Protein AF-A0A838PUE5-F1 (afdb_monomer)

Radius of gyration: 17.71 Å; Cα contacts (8 Å, |Δi|>4): 147; chains: 1; bounding box: 45×39×61 Å

Mean predicted aligned error: 6.42 Å

Structure (mmCIF, N/CA/C/O backbone):
data_AF-A0A838PUE5-F1
#
_entry.id   AF-A0A838PUE5-F1
#
loop_
_atom_site.group_PDB
_atom_site.id
_atom_site.type_symbol
_atom_site.label_atom_id
_atom_site.label_alt_id
_atom_site.label_comp_id
_atom_site.label_asym_id
_atom_site.label_entity_id
_atom_site.label_seq_id
_atom_site.pdbx_PDB_ins_code
_atom_site.Cartn_x
_atom_site.Cartn_y
_atom_site.Cartn_z
_atom_site.occupancy
_atom_site.B_iso_or_equiv
_atom_site.auth_seq_id
_atom_site.auth_comp_id
_atom_site.auth_asym_id
_atom_site.auth_atom_id
_atom_site.pdbx_PDB_model_num
ATOM 1 N N . MET A 1 1 ? 12.319 -9.542 24.773 1.00 42.78 1 MET A N 1
ATOM 2 C CA . MET A 1 1 ? 11.498 -10.377 23.872 1.00 42.78 1 MET A CA 1
ATOM 3 C C . MET A 1 1 ? 12.360 -10.738 22.676 1.00 42.78 1 MET A C 1
ATOM 5 O O . MET A 1 1 ? 13.048 -9.837 22.209 1.00 42.78 1 MET A O 1
ATOM 9 N N . PRO A 1 2 ? 12.430 -12.001 22.227 1.00 43.44 2 PRO A N 1
ATOM 10 C CA . PRO A 1 2 ? 13.134 -12.300 20.985 1.00 43.44 2 PRO A CA 1
ATOM 11 C C . PRO A 1 2 ? 12.436 -11.525 19.862 1.00 43.44 2 PRO A C 1
ATOM 13 O O . PRO A 1 2 ? 11.215 -11.621 19.740 1.00 43.44 2 PRO A O 1
ATOM 16 N N . SER A 1 3 ? 13.178 -10.720 19.094 1.00 53.38 3 SER A N 1
ATOM 17 C CA . SER A 1 3 ? 12.646 -10.125 17.864 1.00 53.38 3 SER A CA 1
ATOM 18 C C . SER A 1 3 ? 12.149 -11.269 16.996 1.00 53.38 3 SER A C 1
ATOM 20 O O . SER A 1 3 ? 12.949 -12.069 16.511 1.00 53.38 3 SER A O 1
ATOM 22 N N . ALA A 1 4 ? 10.832 -11.390 16.854 1.00 62.69 4 ALA A N 1
ATOM 23 C CA . ALA A 1 4 ? 10.243 -12.330 15.923 1.00 62.69 4 ALA A CA 1
ATOM 24 C C . ALA A 1 4 ? 10.650 -11.877 14.518 1.00 62.69 4 ALA A C 1
ATOM 26 O O . ALA A 1 4 ? 10.102 -10.924 13.970 1.00 62.69 4 ALA A O 1
ATOM 27 N N . SER A 1 5 ? 11.675 -12.523 13.973 1.00 73.94 5 SER A N 1
ATOM 28 C CA . SER A 1 5 ? 12.092 -12.331 12.593 1.00 73.94 5 SER A CA 1
ATOM 29 C C . SER A 1 5 ? 10.954 -12.787 11.673 1.00 73.94 5 SER A C 1
ATOM 31 O O . SER A 1 5 ? 10.447 -13.913 11.768 1.00 73.94 5 SER A O 1
ATOM 33 N N . LEU A 1 6 ? 10.517 -11.893 10.786 1.00 84.75 6 LEU A N 1
ATOM 34 C CA . LEU A 1 6 ? 9.543 -12.203 9.748 1.00 84.75 6 LEU A CA 1
ATOM 35 C C . LEU A 1 6 ? 10.275 -12.857 8.573 1.00 84.75 6 LEU A C 1
ATOM 37 O O . LEU A 1 6 ? 10.563 -12.196 7.577 1.00 84.75 6 LEU A O 1
ATOM 41 N N . ARG A 1 7 ? 10.540 -14.166 8.679 1.00 89.88 7 ARG A N 1
ATOM 42 C CA . ARG A 1 7 ? 11.250 -14.961 7.652 1.00 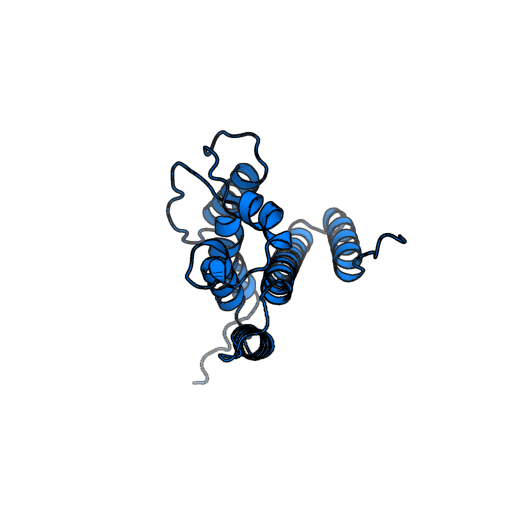89.88 7 ARG A CA 1
ATOM 43 C C . ARG A 1 7 ? 10.847 -14.646 6.196 1.00 89.88 7 ARG A C 1
ATOM 45 O O . ARG A 1 7 ? 11.746 -14.464 5.384 1.00 89.88 7 ARG A O 1
ATOM 52 N N . PRO A 1 8 ? 9.552 -14.484 5.838 1.00 90.19 8 PRO A N 1
ATOM 53 C CA . PRO A 1 8 ? 9.180 -14.135 4.464 1.00 90.19 8 PRO A CA 1
ATOM 54 C C . PRO A 1 8 ? 9.765 -12.808 3.955 1.00 90.19 8 PRO A C 1
ATOM 56 O O . PRO A 1 8 ? 10.062 -12.691 2.767 1.00 90.19 8 PRO A O 1
ATOM 59 N N . LEU A 1 9 ? 9.932 -11.805 4.827 1.00 90.19 9 LEU A N 1
ATOM 60 C CA . LEU A 1 9 ? 10.567 -10.535 4.462 1.00 90.19 9 LEU A CA 1
ATOM 61 C C . LEU A 1 9 ? 12.066 -10.719 4.227 1.00 90.19 9 LEU A C 1
ATOM 63 O O . LEU A 1 9 ? 12.581 -10.227 3.228 1.00 90.19 9 LEU A O 1
ATOM 67 N N . GLU A 1 10 ? 12.746 -11.458 5.100 1.00 91.75 10 GLU A N 1
ATOM 68 C CA . GLU A 1 10 ? 14.183 -11.736 4.974 1.00 91.75 10 GLU A CA 1
ATOM 69 C C . GLU A 1 10 ? 14.498 -12.545 3.713 1.00 91.75 10 GLU A C 1
ATOM 71 O O . GLU A 1 10 ? 15.454 -12.253 2.995 1.00 91.75 10 GLU A O 1
ATOM 76 N N . ASP A 1 11 ? 13.674 -13.546 3.407 1.00 92.25 11 ASP A N 1
ATOM 77 C CA . ASP A 1 11 ? 13.809 -14.360 2.201 1.00 92.25 11 ASP A CA 1
ATOM 78 C C . ASP A 1 11 ? 13.660 -13.506 0.939 1.00 92.25 11 ASP A C 1
ATOM 80 O O . ASP A 1 11 ? 14.446 -13.636 -0.002 1.00 92.25 11 ASP A O 1
ATOM 84 N N . MET A 1 12 ? 12.684 -12.593 0.924 1.00 93.00 12 MET A N 1
ATOM 85 C CA . MET A 1 12 ? 12.498 -11.679 -0.200 1.00 93.00 12 MET A CA 1
ATOM 86 C C . MET A 1 12 ? 13.612 -10.639 -0.314 1.00 93.00 12 MET A C 1
ATOM 88 O O . MET A 1 12 ? 14.018 -10.324 -1.430 1.00 93.00 12 MET A O 1
ATOM 92 N N . GLN A 1 13 ? 14.135 -10.131 0.802 1.00 92.81 13 GLN A N 1
ATOM 93 C CA . GLN A 1 13 ? 15.287 -9.228 0.788 1.00 92.81 13 GLN A CA 1
ATOM 94 C C . GLN A 1 13 ? 16.521 -9.917 0.201 1.00 92.81 13 GLN A C 1
ATOM 96 O O . GLN A 1 13 ? 17.134 -9.385 -0.720 1.00 92.81 13 GLN A O 1
ATOM 101 N N . ARG A 1 14 ? 16.812 -11.153 0.626 1.00 93.00 14 ARG A N 1
ATOM 102 C CA . ARG A 1 14 ? 17.910 -11.946 0.051 1.00 93.00 14 ARG A CA 1
ATOM 103 C C . ARG A 1 14 ? 17.732 -12.204 -1.444 1.00 93.00 14 ARG A C 1
ATOM 105 O O . ARG A 1 14 ? 18.710 -12.156 -2.186 1.00 93.00 14 ARG A O 1
ATOM 112 N N . ARG A 1 15 ? 16.499 -12.458 -1.903 1.00 92.94 15 ARG A N 1
ATOM 113 C CA . ARG A 1 15 ? 16.206 -12.585 -3.341 1.00 92.94 15 ARG A CA 1
ATOM 114 C C . ARG A 1 15 ? 16.502 -11.297 -4.102 1.00 92.94 15 ARG A C 1
ATOM 116 O O . ARG A 1 15 ? 17.180 -11.359 -5.120 1.00 92.94 15 ARG A O 1
ATOM 123 N N . LEU A 1 16 ? 16.071 -10.147 -3.581 1.00 93.75 16 LEU A N 1
ATOM 124 C CA . LEU A 1 16 ? 16.368 -8.847 -4.185 1.00 93.75 16 LEU A CA 1
ATOM 125 C C . LEU A 1 16 ? 17.874 -8.593 -4.287 1.00 93.75 16 LEU A C 1
ATOM 127 O O . LEU A 1 16 ? 18.343 -8.154 -5.334 1.00 93.75 16 LEU A O 1
ATOM 131 N N . ASP A 1 17 ? 18.631 -8.894 -3.233 1.00 93.00 17 ASP A N 1
ATOM 132 C CA . ASP A 1 17 ? 20.085 -8.718 -3.232 1.00 93.00 17 ASP A CA 1
ATOM 133 C C . ASP A 1 17 ? 20.773 -9.618 -4.266 1.00 93.00 17 ASP A C 1
ATOM 135 O O . ASP A 1 17 ? 21.696 -9.177 -4.952 1.00 93.00 17 ASP A O 1
ATOM 139 N N . GLY A 1 18 ? 20.288 -10.850 -4.443 1.00 91.44 18 GLY A N 1
ATOM 140 C CA . GLY A 1 18 ? 20.727 -11.728 -5.528 1.00 91.44 18 GLY A CA 1
ATOM 141 C C . GLY A 1 18 ? 20.396 -11.156 -6.910 1.00 91.44 18 GLY A C 1
ATOM 142 O O . GLY A 1 18 ? 21.277 -11.047 -7.760 1.00 91.44 18 GLY A O 1
ATOM 143 N N . ALA A 1 19 ? 19.152 -10.718 -7.116 1.00 92.50 19 ALA A N 1
ATOM 144 C CA . ALA A 1 19 ? 18.666 -10.218 -8.401 1.00 92.50 19 ALA A CA 1
ATOM 145 C C . ALA A 1 19 ? 19.393 -8.949 -8.879 1.00 92.50 19 ALA A C 1
ATOM 147 O O . ALA A 1 19 ? 19.578 -8.771 -10.082 1.00 92.50 19 ALA A O 1
ATOM 148 N N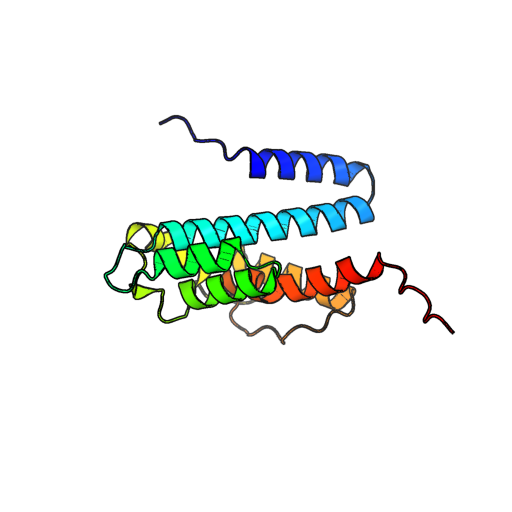 . ARG A 1 20 ? 19.874 -8.100 -7.954 1.00 91.69 20 ARG A N 1
ATOM 149 C CA . ARG A 1 20 ? 20.713 -6.924 -8.272 1.00 91.69 20 ARG A CA 1
ATOM 150 C C . ARG A 1 20 ? 21.984 -7.270 -9.046 1.00 91.69 20 ARG A C 1
ATOM 152 O O . ARG A 1 20 ? 22.489 -6.415 -9.765 1.00 91.69 20 ARG A O 1
ATOM 159 N N . HIS A 1 21 ? 22.508 -8.479 -8.865 1.00 91.50 21 HIS A N 1
ATOM 160 C CA . HIS A 1 21 ? 23.735 -8.936 -9.514 1.00 91.50 21 HIS A CA 1
ATOM 161 C C . HIS A 1 21 ? 23.470 -9.741 -10.795 1.00 91.50 21 HIS A C 1
ATOM 163 O O . HIS A 1 21 ? 24.411 -10.000 -11.538 1.00 91.50 21 HIS A O 1
ATOM 169 N N . ASP A 1 22 ? 22.220 -10.140 -11.044 1.00 91.38 22 ASP A N 1
ATOM 170 C CA . ASP A 1 22 ? 21.838 -10.988 -12.176 1.00 91.38 22 ASP A CA 1
ATOM 171 C C . ASP A 1 22 ? 21.425 -10.149 -13.396 1.00 91.38 22 ASP A C 1
ATOM 173 O O . ASP A 1 22 ? 22.093 -10.157 -14.428 1.00 91.38 22 ASP A O 1
ATOM 177 N N . SER A 1 23 ? 20.343 -9.370 -13.281 1.00 92.25 23 SER A N 1
ATOM 178 C CA . SER A 1 23 ? 19.907 -8.442 -14.331 1.00 92.25 23 SER A CA 1
ATOM 179 C C . SER A 1 23 ? 18.858 -7.448 -13.829 1.00 92.25 23 SER A C 1
ATOM 181 O O . SER A 1 23 ? 18.098 -7.738 -12.903 1.00 92.25 23 SER A O 1
ATOM 183 N N . ASP A 1 24 ? 18.729 -6.307 -14.513 1.00 90.75 24 ASP A N 1
ATOM 184 C CA . ASP A 1 24 ? 17.677 -5.317 -14.229 1.00 90.75 24 ASP A CA 1
ATOM 185 C C . ASP A 1 24 ? 16.265 -5.905 -14.375 1.00 90.75 24 ASP A C 1
ATOM 187 O O . ASP A 1 24 ? 15.353 -5.554 -13.626 1.00 90.75 24 ASP A O 1
ATOM 191 N N . VAL A 1 25 ? 16.081 -6.840 -15.314 1.00 90.56 25 VAL A N 1
ATOM 192 C CA . VAL A 1 25 ? 14.800 -7.525 -15.536 1.00 90.56 25 VAL A CA 1
ATOM 193 C C . VAL A 1 25 ? 14.464 -8.441 -14.359 1.00 90.56 25 VAL A C 1
ATOM 195 O O . VAL A 1 25 ? 13.336 -8.404 -13.863 1.00 90.56 25 VAL A O 1
ATOM 198 N N . ALA A 1 26 ? 15.427 -9.238 -13.884 1.00 90.94 26 ALA A N 1
ATOM 199 C CA . ALA A 1 26 ? 15.242 -10.083 -12.705 1.00 90.94 26 ALA A CA 1
ATOM 200 C C . ALA A 1 26 ? 14.930 -9.231 -11.467 1.00 90.94 26 ALA A C 1
ATOM 202 O O . ALA A 1 26 ? 13.944 -9.485 -10.768 1.00 90.94 26 ALA A O 1
ATOM 203 N N . LEU A 1 27 ? 15.707 -8.162 -11.254 1.00 93.81 27 LEU A N 1
ATOM 204 C CA . LEU A 1 27 ? 15.497 -7.220 -10.159 1.00 93.81 27 LEU A CA 1
ATOM 205 C C . LEU A 1 27 ? 14.102 -6.593 -10.211 1.00 93.81 27 LEU A C 1
ATOM 207 O O . LEU A 1 27 ? 13.422 -6.513 -9.189 1.00 93.81 27 LEU A O 1
ATOM 211 N N . PHE A 1 28 ? 13.646 -6.181 -11.392 1.00 92.44 28 PHE A N 1
ATOM 212 C CA . PHE A 1 28 ? 12.321 -5.603 -11.574 1.00 92.44 28 PHE A CA 1
ATOM 213 C C . PHE A 1 28 ? 11.201 -6.570 -11.157 1.00 92.44 28 PHE A C 1
ATOM 215 O O . PHE A 1 28 ? 10.317 -6.199 -10.380 1.00 92.44 28 PHE A O 1
ATOM 222 N N . TYR A 1 29 ? 11.233 -7.824 -11.617 1.00 92.19 29 TYR A N 1
ATOM 223 C CA . TYR A 1 29 ? 10.197 -8.798 -11.262 1.00 92.19 29 TYR A CA 1
ATOM 224 C C . TYR A 1 29 ? 10.222 -9.188 -9.782 1.00 92.19 29 TYR A C 1
ATOM 226 O O . TYR A 1 29 ? 9.151 -9.363 -9.184 1.00 92.19 29 TYR A O 1
ATOM 234 N N . ASP A 1 30 ? 11.405 -9.272 -9.174 1.00 94.81 30 ASP A N 1
ATOM 235 C CA . ASP A 1 30 ? 11.527 -9.523 -7.740 1.00 94.81 30 ASP A CA 1
ATOM 236 C C . ASP A 1 30 ? 11.057 -8.313 -6.911 1.00 94.81 30 ASP A C 1
ATOM 238 O O . ASP A 1 30 ? 10.385 -8.508 -5.895 1.00 94.81 30 ASP A O 1
ATOM 242 N N . LEU A 1 31 ? 11.267 -7.070 -7.372 1.00 94.88 31 LEU A N 1
ATOM 243 C CA . LEU A 1 31 ? 10.688 -5.863 -6.758 1.00 94.88 31 LEU A CA 1
ATOM 244 C C . LEU A 1 31 ? 9.156 -5.878 -6.801 1.00 94.88 31 LEU A C 1
ATOM 246 O O . LEU A 1 31 ? 8.511 -5.547 -5.804 1.00 94.88 31 LEU A O 1
ATOM 250 N N . LEU A 1 32 ? 8.551 -6.317 -7.910 1.00 94.62 32 LEU A N 1
ATOM 251 C CA . LEU A 1 32 ? 7.098 -6.516 -7.976 1.00 94.62 32 LEU A CA 1
ATOM 252 C C . LEU A 1 32 ? 6.629 -7.608 -7.003 1.00 94.62 32 LEU A C 1
ATOM 254 O O . LEU A 1 32 ? 5.584 -7.469 -6.369 1.00 94.62 32 LEU A O 1
ATOM 258 N N . GLY A 1 33 ? 7.383 -8.701 -6.871 1.00 94.38 33 GLY A N 1
ATOM 259 C CA . GLY A 1 33 ? 7.106 -9.737 -5.873 1.00 94.38 33 GLY A CA 1
ATOM 260 C C . GLY A 1 33 ? 7.156 -9.190 -4.447 1.00 94.38 33 GLY A C 1
ATOM 261 O O . GLY A 1 33 ? 6.266 -9.465 -3.641 1.00 94.38 33 GLY A O 1
ATOM 262 N N . TYR A 1 34 ? 8.154 -8.359 -4.156 1.00 95.38 34 TYR A N 1
ATOM 263 C CA . TYR A 1 34 ? 8.330 -7.753 -2.843 1.00 95.38 34 TYR A CA 1
ATOM 264 C C . TYR A 1 34 ? 7.232 -6.743 -2.520 1.00 95.38 34 TYR A C 1
ATOM 266 O O . TYR A 1 34 ? 6.688 -6.762 -1.418 1.00 95.38 34 TYR A O 1
ATOM 274 N N . GLY A 1 35 ? 6.826 -5.929 -3.496 1.00 95.81 35 GLY A N 1
ATOM 275 C CA . GLY A 1 35 ? 5.688 -5.028 -3.345 1.00 95.81 35 GLY A CA 1
ATOM 276 C C . GLY A 1 35 ? 4.369 -5.761 -3.080 1.00 95.81 35 GLY A C 1
ATOM 277 O O . GLY A 1 35 ? 3.562 -5.322 -2.257 1.00 95.81 35 GLY A O 1
ATOM 278 N N . GLU A 1 36 ? 4.163 -6.921 -3.713 1.00 95.75 36 GLU A N 1
ATOM 279 C CA . GLU A 1 36 ? 3.006 -7.781 -3.450 1.00 95.75 36 GLU A CA 1
ATOM 280 C C . GLU A 1 36 ? 3.034 -8.354 -2.023 1.00 95.75 36 GLU A C 1
ATOM 282 O O . GLU A 1 36 ? 2.009 -8.319 -1.338 1.00 95.75 36 GLU A O 1
ATOM 287 N N . LEU A 1 37 ? 4.193 -8.832 -1.552 1.00 95.69 37 LEU A N 1
ATOM 288 C CA . LEU A 1 37 ? 4.364 -9.290 -0.170 1.00 95.69 37 LEU A CA 1
ATOM 289 C C . LEU A 1 37 ? 4.084 -8.158 0.826 1.00 95.69 37 LEU A C 1
ATOM 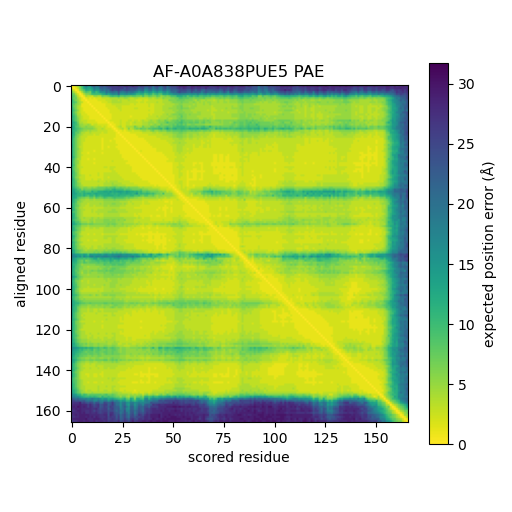291 O O . LEU A 1 37 ? 3.300 -8.349 1.753 1.00 95.69 37 LEU A O 1
ATOM 295 N N . LEU A 1 38 ? 4.683 -6.983 0.613 1.00 95.38 38 LEU A N 1
ATOM 296 C CA . LEU A 1 38 ? 4.517 -5.820 1.482 1.00 95.38 38 LEU A CA 1
ATOM 297 C C . LEU A 1 38 ? 3.044 -5.413 1.586 1.00 95.38 38 LEU A C 1
ATOM 299 O O . LEU A 1 38 ? 2.534 -5.225 2.686 1.00 95.38 38 LEU A O 1
ATOM 303 N N . THR A 1 39 ? 2.340 -5.357 0.452 1.00 96.50 39 THR A N 1
ATOM 304 C CA . THR A 1 39 ? 0.901 -5.054 0.417 1.00 96.50 39 THR A CA 1
ATOM 305 C C . THR A 1 39 ? 0.104 -6.037 1.270 1.00 96.50 39 THR A C 1
ATOM 307 O O . THR A 1 39 ? -0.705 -5.623 2.098 1.00 96.50 39 THR A O 1
ATOM 310 N N . LYS A 1 40 ? 0.349 -7.343 1.106 1.00 96.19 40 LYS A N 1
ATOM 311 C CA . LYS A 1 40 ? -0.365 -8.376 1.867 1.00 96.19 40 LYS A CA 1
ATOM 312 C C . LYS A 1 40 ? -0.058 -8.299 3.358 1.00 96.19 40 LYS A C 1
ATOM 314 O O . LYS A 1 40 ? -0.980 -8.393 4.156 1.00 96.19 40 LYS A O 1
ATOM 319 N N . LEU A 1 41 ? 1.203 -8.095 3.738 1.00 95.62 41 LEU A N 1
ATOM 320 C CA . LEU A 1 41 ? 1.597 -8.002 5.144 1.00 95.62 41 LEU A CA 1
ATOM 321 C C . LEU A 1 41 ? 0.963 -6.800 5.842 1.00 95.62 41 LEU A C 1
ATOM 323 O O . LEU A 1 41 ? 0.420 -6.965 6.928 1.00 95.62 41 LEU A O 1
ATOM 327 N N . VAL A 1 42 ? 0.974 -5.621 5.213 1.00 95.56 42 VAL A N 1
ATOM 328 C CA . VAL A 1 42 ? 0.360 -4.419 5.798 1.00 95.56 42 VAL A CA 1
ATOM 329 C C . VAL A 1 42 ? -1.152 -4.599 5.940 1.00 95.56 42 VAL A C 1
ATOM 331 O O . VAL A 1 42 ? -1.705 -4.308 6.998 1.00 95.56 42 VAL A O 1
ATOM 334 N N . VAL A 1 43 ? -1.827 -5.144 4.922 1.00 96.31 43 VAL A N 1
ATOM 335 C CA . VAL A 1 43 ? -3.267 -5.436 5.010 1.00 96.31 43 VAL A CA 1
ATOM 336 C C . VAL A 1 43 ? -3.561 -6.443 6.119 1.00 96.31 43 VAL A C 1
ATOM 338 O O . VAL A 1 43 ? -4.463 -6.208 6.915 1.00 96.31 43 VAL A 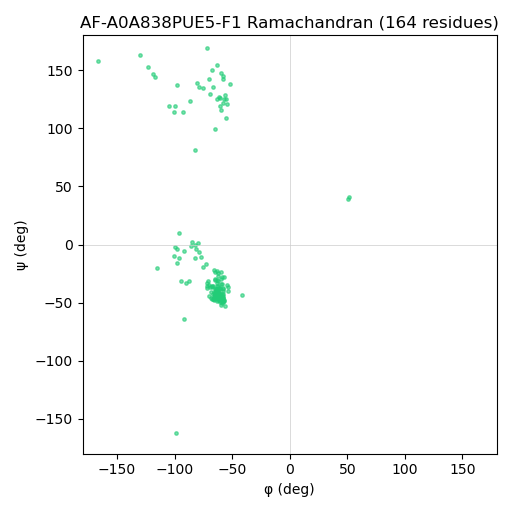O 1
ATOM 341 N N . LEU A 1 44 ? -2.808 -7.544 6.207 1.00 95.62 44 LEU A N 1
ATOM 342 C CA . LEU A 1 44 ? -3.007 -8.552 7.252 1.00 95.62 44 LEU A CA 1
ATOM 343 C C . LEU A 1 44 ? -2.743 -7.992 8.651 1.00 95.62 44 LEU A C 1
ATOM 345 O O . LEU A 1 44 ? -3.483 -8.329 9.568 1.00 95.62 44 LEU A O 1
ATOM 349 N N . ALA A 1 45 ? -1.738 -7.129 8.814 1.00 94.38 45 ALA A N 1
ATOM 350 C CA . ALA A 1 45 ? -1.459 -6.471 10.086 1.00 94.38 45 ALA A CA 1
ATOM 3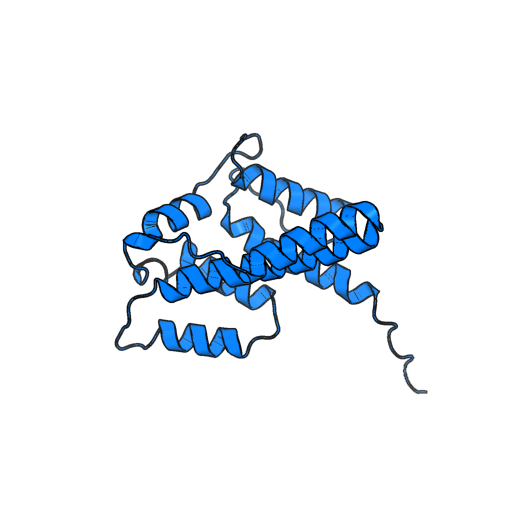51 C C . ALA A 1 45 ? -2.639 -5.593 10.530 1.00 94.38 45 ALA A C 1
ATOM 353 O O . ALA A 1 45 ? -3.089 -5.705 11.668 1.00 94.38 45 ALA A O 1
ATOM 354 N N . LEU A 1 46 ? -3.198 -4.790 9.617 1.00 95.12 46 LEU A N 1
ATOM 355 C CA . LEU A 1 46 ? -4.376 -3.971 9.911 1.00 95.12 46 LEU A CA 1
ATOM 356 C C . LEU A 1 46 ? -5.624 -4.828 10.169 1.00 95.12 46 LEU A C 1
ATOM 358 O O . LEU A 1 46 ? -6.346 -4.568 11.120 1.00 95.12 46 LEU A O 1
ATOM 362 N N . VAL A 1 47 ? -5.867 -5.883 9.384 1.00 95.31 47 VAL A N 1
ATOM 363 C CA . VAL A 1 47 ? -7.004 -6.797 9.615 1.00 95.31 47 VAL A CA 1
ATOM 364 C C . VAL A 1 47 ? -6.884 -7.518 10.959 1.00 95.31 47 VAL A C 1
ATOM 366 O O . VAL A 1 47 ? -7.879 -7.664 11.664 1.00 95.31 47 VAL A O 1
ATOM 369 N N . ALA A 1 48 ? -5.676 -7.929 11.351 1.00 94.06 48 ALA A N 1
ATOM 370 C CA . ALA A 1 48 ? -5.427 -8.550 12.650 1.00 94.06 48 ALA A CA 1
ATOM 371 C C . ALA A 1 48 ? -5.669 -7.591 13.828 1.00 94.06 48 ALA A C 1
ATOM 373 O O . ALA A 1 48 ? -5.953 -8.051 14.935 1.00 94.06 48 ALA A O 1
ATOM 374 N N . ALA A 1 49 ? -5.577 -6.281 13.584 1.00 94.88 49 ALA A N 1
ATOM 375 C CA . ALA A 1 49 ? -5.878 -5.238 14.552 1.00 94.88 49 ALA A CA 1
ATOM 376 C C . ALA A 1 49 ? -7.369 -4.866 14.614 1.00 94.88 49 ALA A C 1
ATOM 378 O O . ALA A 1 49 ? -7.723 -3.979 15.381 1.00 94.88 49 ALA A O 1
ATOM 379 N N . ILE A 1 50 ? -8.251 -5.515 13.848 1.00 93.75 50 ILE A N 1
ATOM 380 C CA . ILE A 1 50 ? -9.701 -5.316 13.968 1.00 93.75 50 ILE A CA 1
ATOM 381 C C . ILE A 1 50 ? -10.212 -6.040 15.221 1.00 93.75 50 ILE A C 1
ATOM 383 O O . ILE A 1 50 ? -9.839 -7.188 15.490 1.00 93.75 50 ILE A O 1
ATOM 387 N N . GLU A 1 51 ? -11.060 -5.370 15.997 1.00 90.31 51 GLU A N 1
ATOM 388 C CA . GLU A 1 51 ? -11.773 -5.981 17.120 1.00 90.31 51 GLU A CA 1
ATOM 389 C C . GLU A 1 51 ? -12.837 -6.969 16.634 1.00 90.31 51 GLU A C 1
ATOM 391 O O . GLU A 1 51 ? -13.502 -6.753 15.620 1.00 90.31 51 GLU A O 1
ATOM 396 N N . ASP A 1 52 ? -13.001 -8.073 17.361 1.00 88.19 52 ASP A N 1
ATOM 397 C CA . ASP A 1 52 ? -14.078 -9.006 17.057 1.00 88.19 52 ASP A CA 1
ATOM 398 C C . ASP A 1 52 ? -15.418 -8.352 17.409 1.00 88.19 52 ASP A C 1
ATOM 400 O O . ASP A 1 52 ? -15.602 -7.835 18.510 1.00 88.19 52 ASP A O 1
ATOM 404 N N . ASP A 1 53 ? -16.355 -8.376 16.463 1.00 86.88 53 ASP A N 1
ATOM 405 C CA . ASP A 1 53 ? -17.668 -7.758 16.602 1.00 86.88 53 ASP A CA 1
ATOM 406 C C . ASP A 1 53 ? -18.798 -8.730 16.232 1.00 86.88 53 ASP A C 1
ATOM 408 O O . ASP A 1 53 ? -18.601 -9.733 15.539 1.00 86.88 53 ASP A O 1
ATOM 412 N N . ASP A 1 54 ? -20.026 -8.403 16.642 1.00 85.50 54 ASP A N 1
ATOM 413 C CA . ASP A 1 54 ? -21.217 -9.207 16.326 1.00 85.50 54 ASP A CA 1
ATOM 414 C C . ASP A 1 54 ? -21.460 -9.333 14.813 1.00 85.50 54 ASP A C 1
ATOM 416 O O . ASP A 1 54 ? -22.117 -10.263 14.338 1.00 85.50 54 ASP A O 1
ATOM 420 N N . ARG A 1 55 ? -20.938 -8.387 14.022 1.00 85.19 55 ARG A N 1
ATOM 421 C CA . ARG A 1 55 ? -21.067 -8.390 12.560 1.00 85.19 55 ARG A CA 1
ATOM 422 C C . ARG A 1 55 ? -19.986 -9.225 11.875 1.00 85.19 55 ARG A C 1
ATOM 424 O O . ARG A 1 55 ? -20.044 -9.355 10.647 1.00 85.19 55 ARG A O 1
ATOM 431 N N . GLN A 1 56 ? -19.061 -9.813 12.635 1.00 90.12 56 GLN A N 1
ATOM 432 C CA . GLN A 1 56 ? -17.962 -10.649 12.163 1.00 90.12 56 GLN A CA 1
ATOM 433 C C . GLN A 1 56 ? -17.148 -9.963 11.053 1.00 90.12 56 GLN A C 1
ATOM 435 O O . GLN A 1 56 ? -16.797 -10.581 10.044 1.00 90.12 56 GLN A O 1
ATOM 440 N N . GLN A 1 57 ? -16.892 -8.660 11.196 1.00 89.81 57 GLN A N 1
ATOM 441 C CA . GLN A 1 57 ? -16.227 -7.839 10.181 1.00 89.81 57 GLN A CA 1
ATOM 442 C C . GLN A 1 57 ? -14.846 -8.383 9.832 1.00 89.81 57 GLN A C 1
ATOM 444 O O . GLN A 1 57 ? -14.550 -8.591 8.652 1.00 89.81 57 GLN A O 1
ATOM 449 N N . ARG A 1 58 ? -14.039 -8.683 10.855 1.00 93.12 58 ARG A N 1
ATOM 450 C CA . ARG A 1 58 ? -12.719 -9.291 10.693 1.00 93.12 58 ARG A CA 1
ATOM 451 C C . ARG A 1 58 ? -12.793 -10.600 9.908 1.00 93.12 58 ARG A C 1
ATOM 453 O O . ARG A 1 58 ? -12.141 -10.729 8.877 1.00 93.12 58 ARG A O 1
ATOM 460 N N . TYR A 1 59 ? -13.655 -11.526 10.330 1.00 94.00 59 TYR A N 1
ATOM 461 C CA . TYR A 1 59 ? -13.836 -12.817 9.659 1.00 94.00 59 TYR A CA 1
ATOM 462 C C . TYR A 1 59 ? -14.236 -12.662 8.185 1.00 94.00 59 TYR A C 1
ATOM 464 O O . TYR A 1 59 ? -13.705 -13.353 7.318 1.00 94.00 59 TYR A O 1
ATOM 472 N N . ARG A 1 60 ? -15.148 -11.735 7.865 1.00 93.50 60 ARG A N 1
ATOM 473 C CA . ARG A 1 60 ? -15.562 -11.481 6.474 1.00 93.50 60 ARG A CA 1
ATOM 474 C C . ARG A 1 60 ? -14.404 -10.986 5.614 1.00 93.50 60 ARG A C 1
ATOM 476 O O . ARG A 1 60 ? -14.283 -11.419 4.468 1.00 93.50 60 ARG A O 1
ATOM 483 N N . LEU A 1 61 ? -13.564 -10.103 6.155 1.00 94.94 61 LEU A N 1
ATOM 484 C CA . LEU A 1 61 ? -12.372 -9.614 5.463 1.00 94.94 61 LEU A CA 1
ATOM 485 C C . LEU A 1 61 ? -11.349 -10.731 5.273 1.00 94.94 61 LEU A C 1
ATOM 487 O O . LEU A 1 61 ? -10.879 -10.925 4.158 1.00 94.94 61 LEU A O 1
ATOM 491 N N . GLU A 1 62 ? -11.058 -11.513 6.312 1.00 95.69 62 GLU A N 1
ATOM 492 C CA . GLU A 1 62 ? -10.158 -12.668 6.225 1.00 95.69 62 GLU A CA 1
ATOM 493 C C . GLU A 1 62 ? -10.647 -13.678 5.173 1.00 95.69 62 GLU A C 1
ATOM 495 O O . GLU A 1 62 ? -9.898 -14.051 4.268 1.00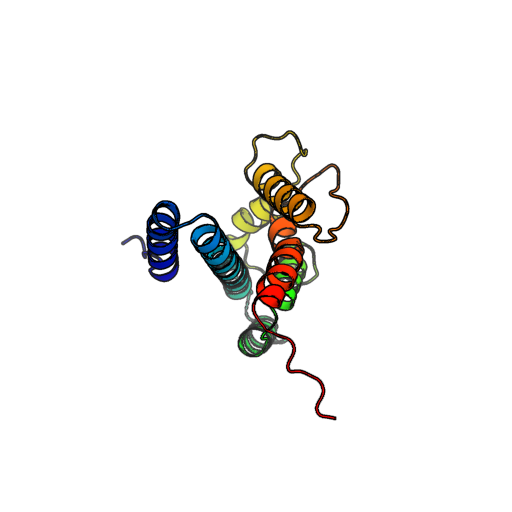 95.69 62 GLU A O 1
ATOM 500 N N . TYR A 1 63 ? -11.929 -14.052 5.220 1.00 95.94 63 TYR A N 1
ATOM 501 C CA . TYR A 1 63 ? -12.550 -14.950 4.246 1.00 95.94 63 TYR A CA 1
ATOM 502 C C . TYR A 1 63 ? -12.451 -14.407 2.815 1.00 95.94 63 TYR A C 1
ATOM 504 O O . TYR A 1 63 ? -12.152 -15.150 1.877 1.00 95.94 63 TYR A O 1
ATOM 512 N N . HIS A 1 64 ? -12.681 -13.106 2.635 1.00 95.62 64 HIS A N 1
ATOM 513 C CA . HIS A 1 64 ? -12.563 -12.456 1.337 1.00 95.62 64 HIS A CA 1
ATOM 514 C C . HIS A 1 64 ? -11.115 -12.456 0.817 1.00 95.62 64 HIS A C 1
ATOM 516 O O . HIS A 1 64 ? -10.871 -12.820 -0.336 1.00 95.62 64 HIS A O 1
ATOM 522 N N . LEU A 1 65 ? -10.153 -12.101 1.672 1.00 96.56 65 LEU A N 1
ATOM 523 C CA . LEU A 1 65 ? -8.735 -11.988 1.328 1.00 96.56 65 LEU A CA 1
ATOM 524 C C . LEU A 1 65 ? -8.094 -13.340 0.995 1.00 96.56 65 LEU A C 1
ATOM 526 O O . LEU A 1 65 ? -7.289 -13.419 0.070 1.00 96.56 65 LEU A O 1
ATOM 530 N N . VAL A 1 66 ? -8.481 -14.419 1.681 1.00 95.44 66 VAL A N 1
ATOM 531 C CA . VAL A 1 66 ? -7.989 -15.777 1.379 1.00 95.44 66 VAL A CA 1
ATOM 532 C C . VAL A 1 66 ? -8.431 -16.248 -0.011 1.00 95.44 66 VAL A C 1
ATOM 534 O O . VAL A 1 66 ? -7.733 -17.032 -0.653 1.00 95.44 66 VAL A O 1
ATOM 537 N N . ARG A 1 67 ? -9.585 -15.777 -0.497 1.00 95.62 67 ARG A N 1
ATOM 538 C CA . ARG A 1 67 ? -10.182 -16.237 -1.761 1.00 95.62 67 ARG A CA 1
ATOM 539 C C . ARG A 1 67 ? -9.890 -15.330 -2.949 1.00 95.62 67 ARG A C 1
ATOM 541 O O . ARG A 1 67 ? -10.108 -15.745 -4.084 1.00 95.62 67 ARG A O 1
ATOM 548 N N . THR A 1 68 ? -9.441 -14.097 -2.725 1.00 94.56 68 THR A N 1
ATOM 549 C CA . THR A 1 68 ? -9.140 -13.191 -3.835 1.00 94.56 68 THR A CA 1
ATOM 550 C C . THR A 1 68 ? -7.786 -13.504 -4.469 1.00 94.56 68 THR A C 1
ATOM 552 O O . THR A 1 68 ? -6.772 -13.673 -3.794 1.00 94.56 68 THR A O 1
ATOM 555 N N . HIS A 1 69 ? -7.755 -13.513 -5.800 1.00 88.44 69 HIS A N 1
ATOM 556 C CA . HIS A 1 69 ? -6.525 -13.635 -6.587 1.00 88.44 69 HIS A CA 1
ATOM 557 C C . HIS A 1 69 ? -5.993 -12.277 -7.077 1.00 88.44 69 HIS A C 1
ATOM 559 O O . HIS A 1 69 ? -4.935 -12.211 -7.703 1.00 88.44 69 HIS A O 1
ATOM 565 N N . SER A 1 70 ? -6.716 -11.182 -6.815 1.00 93.12 70 SER A N 1
ATOM 566 C CA . SER A 1 70 ? -6.379 -9.850 -7.321 1.00 93.12 70 SER A CA 1
ATOM 567 C C . SER A 1 70 ? -5.672 -9.019 -6.262 1.00 93.12 70 SER A C 1
ATOM 569 O O . SER A 1 70 ? -6.267 -8.677 -5.245 1.00 93.12 70 SER A O 1
ATOM 571 N N . ILE A 1 71 ? -4.434 -8.595 -6.535 1.00 94.69 71 ILE A N 1
ATOM 572 C CA . ILE A 1 71 ? -3.714 -7.643 -5.673 1.00 94.69 71 ILE A CA 1
ATOM 573 C C . ILE A 1 71 ? -4.419 -6.276 -5.591 1.00 94.69 71 ILE A C 1
ATOM 575 O O . ILE A 1 71 ? -4.297 -5.580 -4.589 1.00 94.69 71 ILE A O 1
ATOM 579 N N . GLY A 1 72 ? -5.227 -5.922 -6.598 1.00 94.50 72 GLY A N 1
ATOM 580 C CA . GLY A 1 72 ? -6.081 -4.731 -6.553 1.00 94.50 72 GLY A CA 1
ATOM 581 C C . GLY A 1 72 ? -7.124 -4.797 -5.437 1.00 94.50 72 GLY A C 1
ATOM 582 O O . GLY A 1 72 ? -7.379 -3.794 -4.780 1.00 94.50 72 GLY A O 1
ATOM 583 N N . THR A 1 73 ? -7.665 -5.988 -5.159 1.00 95.50 73 THR A N 1
ATOM 584 C CA . THR A 1 73 ? -8.594 -6.200 -4.039 1.00 95.50 73 THR A CA 1
ATOM 585 C C . THR A 1 73 ? -7.923 -5.933 -2.695 1.00 95.50 73 THR A C 1
ATOM 587 O O . THR A 1 73 ? -8.517 -5.293 -1.837 1.00 95.50 73 THR A O 1
ATOM 590 N N . TRP A 1 74 ? -6.670 -6.361 -2.520 1.00 96.75 74 TRP A N 1
ATOM 591 C CA . TRP A 1 74 ? -5.904 -6.077 -1.303 1.00 96.75 74 TRP A CA 1
ATOM 592 C C . TRP A 1 74 ? -5.684 -4.570 -1.110 1.00 96.75 74 TRP A C 1
ATOM 594 O O . TRP A 1 74 ? -5.878 -4.065 -0.008 1.00 96.75 74 TRP A O 1
ATOM 604 N N . GLY A 1 75 ? -5.343 -3.842 -2.181 1.00 94.81 75 GLY A N 1
ATOM 605 C CA . GLY A 1 75 ? -5.209 -2.381 -2.142 1.00 94.81 75 GLY A CA 1
ATOM 606 C C . GLY A 1 75 ? -6.518 -1.663 -1.789 1.00 94.81 75 GLY A C 1
ATOM 607 O O . GLY A 1 75 ? -6.507 -0.723 -0.998 1.00 94.81 75 GLY A O 1
ATOM 608 N N . ALA A 1 76 ? -7.654 -2.138 -2.311 1.00 92.81 76 ALA A N 1
ATOM 609 C CA . ALA A 1 76 ? -8.973 -1.606 -1.967 1.00 92.81 76 ALA A CA 1
ATOM 610 C C . ALA A 1 76 ? -9.334 -1.854 -0.492 1.00 92.81 76 ALA A C 1
ATOM 612 O O . ALA A 1 76 ? -9.778 -0.935 0.191 1.00 92.81 76 ALA A O 1
ATOM 613 N N . VAL A 1 77 ? -9.069 -3.059 0.026 1.00 94.94 77 VAL A N 1
ATOM 614 C CA . VAL A 1 77 ? -9.269 -3.374 1.450 1.00 94.94 77 VAL A CA 1
ATOM 615 C C . VAL A 1 77 ? -8.396 -2.486 2.339 1.00 94.94 77 VAL A C 1
ATOM 617 O O . VAL A 1 77 ? -8.894 -1.954 3.327 1.00 94.94 77 VAL A O 1
ATOM 620 N N . LEU A 1 78 ? -7.123 -2.263 1.983 1.00 95.50 78 LEU A N 1
ATOM 621 C CA . LEU A 1 78 ? -6.264 -1.327 2.717 1.00 95.50 78 LEU A CA 1
ATOM 622 C C . LEU A 1 78 ? -6.874 0.077 2.758 1.00 95.50 78 LEU A C 1
ATOM 624 O O . LEU A 1 78 ? -6.925 0.702 3.814 1.00 95.50 78 LEU A O 1
ATOM 628 N N . HIS A 1 79 ? -7.325 0.577 1.609 1.00 92.69 79 HIS A N 1
ATOM 629 C CA . HIS A 1 79 ? -7.939 1.893 1.526 1.00 92.69 79 HIS A CA 1
ATOM 630 C C . HIS A 1 79 ? -9.158 1.995 2.457 1.00 92.69 79 HIS A C 1
ATOM 632 O O . HIS A 1 79 ? -9.245 2.930 3.249 1.00 92.69 79 HIS A O 1
ATOM 638 N N . ASP A 1 80 ? -10.040 0.996 2.463 1.00 91.81 80 ASP A N 1
ATOM 639 C CA . ASP A 1 80 ? -11.211 0.985 3.347 1.00 91.81 80 ASP A CA 1
ATOM 640 C C . ASP A 1 80 ? -10.848 0.912 4.841 1.00 91.81 80 ASP A C 1
ATOM 642 O O . ASP A 1 80 ? -11.573 1.468 5.674 1.00 91.81 80 ASP A O 1
ATOM 646 N N . LEU A 1 81 ? -9.724 0.273 5.185 1.00 93.12 81 LEU A N 1
ATOM 647 C CA . LEU A 1 81 ? -9.185 0.215 6.550 1.00 93.12 81 LEU A CA 1
ATOM 648 C C . LEU A 1 81 ? -8.599 1.555 7.011 1.00 93.12 81 LEU A C 1
ATOM 650 O O . LEU A 1 81 ? -8.757 1.920 8.173 1.00 93.12 81 LEU A O 1
ATOM 654 N N . VAL A 1 82 ? -7.937 2.298 6.119 1.00 92.25 82 VAL A N 1
ATOM 655 C CA . VAL A 1 82 ? -7.208 3.526 6.489 1.00 92.25 82 VAL A CA 1
ATOM 656 C C . VAL A 1 82 ? -8.019 4.812 6.310 1.00 92.25 82 VAL A C 1
ATOM 658 O O . VAL A 1 82 ? -7.819 5.760 7.068 1.00 92.25 82 VAL A O 1
ATOM 661 N N . THR A 1 83 ? -8.940 4.872 5.344 1.00 85.31 83 THR A N 1
ATOM 662 C CA . THR A 1 83 ? -9.762 6.067 5.058 1.00 85.31 83 THR A CA 1
ATOM 663 C C . THR A 1 83 ? -11.251 5.842 5.307 1.00 85.31 83 THR A C 1
ATOM 665 O O . THR A 1 83 ? -12.005 6.803 5.464 1.00 85.31 83 THR A O 1
ATOM 668 N N . GLY A 1 84 ? -11.683 4.580 5.325 1.00 79.69 84 GLY A N 1
ATOM 669 C CA . GLY A 1 84 ? -13.085 4.204 5.273 1.00 79.69 84 GLY A CA 1
ATOM 670 C C . GLY A 1 84 ? -13.717 3.862 6.620 1.00 79.69 84 GLY A C 1
ATOM 671 O O . GLY A 1 84 ? -13.233 4.183 7.706 1.00 79.69 84 GLY A O 1
ATOM 672 N N . ARG A 1 85 ? -14.859 3.174 6.518 1.00 71.56 85 ARG A N 1
ATOM 673 C CA . ARG A 1 85 ? -15.734 2.806 7.644 1.00 71.56 85 ARG A CA 1
ATOM 674 C C . ARG A 1 85 ? -15.091 1.827 8.623 1.00 71.56 85 ARG A C 1
ATOM 676 O O . ARG A 1 85 ? -15.547 1.738 9.755 1.00 71.56 85 ARG A O 1
ATOM 683 N N . LEU A 1 86 ? -14.080 1.082 8.184 1.00 79.44 86 LEU A N 1
ATOM 684 C CA . LEU A 1 86 ? -13.425 0.065 9.005 1.00 79.44 86 LEU A CA 1
ATOM 685 C C . LEU A 1 86 ? -12.376 0.664 9.944 1.00 79.44 86 LEU A C 1
ATOM 687 O O . LEU A 1 86 ? -11.948 -0.008 10.874 1.00 79.44 86 LEU A O 1
ATOM 691 N N . ARG A 1 87 ? -12.014 1.941 9.761 1.00 83.12 87 ARG A N 1
ATOM 692 C CA . ARG A 1 87 ? -11.036 2.624 10.611 1.00 83.12 87 ARG A CA 1
ATOM 693 C C . ARG A 1 87 ? -11.436 2.634 12.086 1.00 83.12 87 ARG A C 1
ATOM 695 O O . ARG A 1 87 ? -10.575 2.509 12.943 1.00 83.12 87 ARG A O 1
ATOM 702 N N . SER A 1 88 ? -12.728 2.779 12.386 1.00 84.69 88 SER A N 1
ATOM 703 C CA . SER A 1 88 ? -13.230 2.786 13.767 1.00 84.69 88 SER A CA 1
ATOM 704 C C . SER A 1 88 ? -13.307 1.399 14.406 1.00 84.69 88 SER A C 1
ATOM 706 O O . SER A 1 88 ? -13.589 1.318 15.592 1.00 84.69 88 SER A O 1
ATOM 708 N N . ALA A 1 89 ? -13.134 0.327 13.627 1.00 87.12 89 ALA A N 1
ATOM 709 C CA . ALA A 1 89 ? -13.121 -1.047 14.129 1.00 87.12 89 ALA A CA 1
ATOM 710 C C . ALA A 1 89 ? -11.701 -1.524 14.490 1.00 87.12 89 ALA A C 1
ATOM 712 O O . ALA A 1 89 ? -11.530 -2.639 14.976 1.00 87.12 89 ALA A O 1
ATOM 713 N N . LEU A 1 90 ? -10.682 -0.705 14.206 1.00 90.56 90 LEU A N 1
ATOM 714 C CA . LEU A 1 90 ? -9.294 -0.987 14.543 1.00 90.56 90 LEU A CA 1
ATOM 715 C C . LEU A 1 90 ? -9.033 -0.643 16.006 1.00 90.56 90 LEU A C 1
ATOM 717 O O . LEU A 1 90 ? -9.466 0.403 16.489 1.00 90.56 90 LEU A O 1
ATOM 721 N N . ARG A 1 91 ? -8.279 -1.511 16.676 1.00 92.50 91 ARG A N 1
ATOM 722 C CA . ARG A 1 91 ? -7.805 -1.287 18.039 1.00 92.50 91 ARG A CA 1
ATOM 723 C C . ARG A 1 91 ? -6.884 -0.070 18.107 1.00 92.50 91 ARG A C 1
ATOM 725 O O . ARG A 1 91 ? -6.203 0.265 17.132 1.00 92.50 91 ARG A O 1
ATOM 732 N N . GLU A 1 92 ? -6.815 0.553 19.280 1.00 89.44 92 GLU A N 1
ATOM 733 C CA . GLU A 1 92 ? -5.985 1.741 19.508 1.00 89.44 92 GLU A CA 1
ATOM 734 C C . GLU A 1 92 ? -4.494 1.489 19.241 1.00 89.44 92 GLU A C 1
ATOM 736 O O . GLU A 1 92 ? -3.797 2.397 18.784 1.00 89.44 92 GLU A O 1
ATOM 741 N N . GLU A 1 93 ? -4.004 0.259 19.435 1.00 91.31 93 GLU A N 1
ATOM 742 C CA . GLU A 1 93 ? -2.600 -0.093 19.202 1.00 91.31 93 GLU A CA 1
ATOM 743 C C . GLU A 1 93 ? -2.169 0.058 17.739 1.00 91.31 93 GLU A C 1
ATOM 745 O O . GLU A 1 93 ? -0.984 0.252 17.497 1.00 91.31 93 GLU A O 1
ATOM 750 N N . ALA A 1 94 ? -3.097 0.025 16.773 1.00 92.38 94 ALA A N 1
ATOM 751 C CA . ALA A 1 94 ? -2.795 0.277 15.358 1.00 92.38 94 ALA A CA 1
ATOM 752 C C . ALA A 1 94 ? -2.745 1.776 15.004 1.00 92.38 94 ALA A C 1
ATOM 754 O O . ALA A 1 94 ? -2.560 2.151 13.841 1.00 92.38 94 ALA A O 1
ATOM 755 N N . GLY A 1 95 ? -2.973 2.660 15.981 1.00 90.44 95 GLY A N 1
ATOM 756 C CA . GLY A 1 95 ? -3.090 4.098 15.764 1.00 90.44 95 GLY A CA 1
ATOM 757 C C . GLY A 1 95 ? -1.829 4.733 15.177 1.00 90.44 95 GLY A C 1
ATOM 758 O O . GLY A 1 95 ? -1.940 5.617 14.324 1.00 90.44 95 GLY A O 1
ATOM 759 N N . ALA A 1 96 ? -0.642 4.273 15.585 1.00 91.94 96 ALA A N 1
ATOM 760 C CA . ALA A 1 96 ? 0.630 4.798 15.093 1.00 91.94 96 ALA A CA 1
ATOM 761 C C . ALA A 1 96 ? 0.841 4.457 13.609 1.00 91.94 96 ALA A C 1
ATOM 763 O O . ALA A 1 96 ? 1.129 5.333 12.795 1.00 91.94 96 ALA A O 1
ATOM 764 N N . GLU A 1 97 ? 0.604 3.205 13.233 1.00 92.44 97 GLU A N 1
ATOM 765 C CA . GLU A 1 97 ? 0.736 2.689 11.872 1.00 92.44 97 GLU A CA 1
ATOM 766 C C . GLU A 1 97 ? -0.295 3.336 10.941 1.00 92.44 97 GLU A C 1
ATOM 768 O O . GLU A 1 97 ? 0.025 3.741 9.819 1.00 92.44 97 GLU A O 1
ATOM 773 N N . LEU A 1 98 ? -1.533 3.506 11.418 1.00 92.81 98 LEU A N 1
ATOM 774 C CA . LEU A 1 98 ? -2.557 4.260 10.698 1.00 92.81 98 LEU A CA 1
ATOM 775 C C . LEU A 1 98 ? -2.137 5.710 10.485 1.00 92.81 98 LEU A C 1
ATOM 777 O O . LEU A 1 98 ? -2.327 6.239 9.387 1.00 92.81 98 LEU A O 1
ATOM 781 N N . ALA A 1 99 ? -1.575 6.360 11.505 1.00 92.88 99 ALA A N 1
ATOM 782 C CA . ALA A 1 99 ? -1.091 7.727 11.384 1.00 92.88 99 ALA A CA 1
ATOM 783 C C . ALA A 1 99 ? 0.027 7.821 10.340 1.00 92.88 99 ALA A C 1
ATOM 785 O O . ALA A 1 99 ? -0.014 8.718 9.503 1.00 92.88 99 ALA A O 1
ATOM 786 N N . GLU A 1 100 ? 0.964 6.871 10.298 1.00 94.38 100 GLU A N 1
ATOM 787 C CA . GLU A 1 100 ? 2.013 6.856 9.274 1.00 94.38 100 GLU A CA 1
ATOM 788 C C . GLU A 1 100 ? 1.464 6.671 7.854 1.00 94.38 100 GLU A C 1
ATOM 790 O O . GLU A 1 100 ? 1.908 7.353 6.924 1.00 94.38 100 GLU A O 1
ATOM 795 N N . LEU A 1 101 ? 0.487 5.779 7.668 1.00 95.12 101 LEU A N 1
ATOM 796 C CA . LEU A 1 101 ? -0.128 5.525 6.361 1.00 95.12 101 LEU A CA 1
ATOM 797 C C . LEU A 1 101 ? -1.016 6.680 5.887 1.00 95.12 101 LEU A C 1
ATOM 799 O O . LEU A 1 101 ? -1.136 6.902 4.678 1.00 95.12 101 LEU A O 1
ATOM 803 N N . THR A 1 102 ? -1.642 7.407 6.815 1.00 95.06 102 THR A N 1
ATOM 804 C CA . THR A 1 102 ? -2.594 8.491 6.521 1.00 95.06 102 THR A CA 1
ATOM 805 C C . THR A 1 102 ? -1.998 9.888 6.636 1.00 95.06 102 THR A C 1
ATOM 807 O O . THR A 1 102 ? -2.626 10.839 6.171 1.00 95.06 102 THR A O 1
ATOM 810 N N . ALA A 1 103 ? -0.783 10.043 7.163 1.00 95.00 103 ALA A N 1
ATOM 811 C CA . ALA A 1 103 ? -0.078 11.315 7.168 1.00 95.00 103 ALA A CA 1
ATOM 812 C C . ALA A 1 103 ? 0.095 11.832 5.733 1.00 95.00 103 ALA A C 1
ATOM 814 O O . ALA A 1 103 ? 0.651 11.165 4.860 1.00 95.00 103 ALA A O 1
ATOM 815 N N . GLY A 1 104 ? -0.433 13.029 5.482 1.00 96.12 104 GLY A N 1
ATOM 816 C CA . GLY A 1 104 ? -0.295 13.694 4.193 1.00 96.12 104 GLY A CA 1
ATOM 817 C C . GLY A 1 104 ? 0.994 14.500 4.152 1.00 96.12 104 GLY A C 1
ATOM 818 O O . GLY A 1 104 ? 1.165 15.415 4.956 1.00 96.12 104 GLY A O 1
ATOM 819 N N . HIS A 1 105 ? 1.853 14.234 3.180 1.00 97.19 105 HIS A N 1
ATOM 820 C CA . HIS A 1 105 ? 3.116 14.938 2.979 1.00 97.19 105 HIS A CA 1
ATOM 821 C C . HIS A 1 105 ? 3.120 15.658 1.635 1.00 97.19 105 HIS A C 1
ATOM 823 O O . HIS A 1 105 ? 2.589 15.148 0.655 1.00 97.19 105 HIS A O 1
ATOM 829 N N . GLN A 1 106 ? 3.732 16.840 1.563 1.00 95.88 106 GLN A N 1
ATOM 830 C CA . GLN A 1 106 ? 3.963 17.494 0.273 1.00 95.88 106 GLN A CA 1
ATOM 831 C C . GLN A 1 106 ? 4.821 16.598 -0.624 1.00 95.88 106 GLN A C 1
ATOM 833 O O . GLN A 1 106 ? 5.718 15.910 -0.133 1.00 95.88 106 GLN A O 1
ATOM 838 N N . ARG A 1 107 ? 4.609 16.654 -1.941 1.00 90.38 107 ARG A N 1
ATOM 839 C CA . ARG A 1 107 ? 5.393 15.866 -2.906 1.00 90.38 107 ARG A CA 1
ATOM 840 C C . ARG A 1 107 ? 6.910 16.074 -2.794 1.00 90.38 107 ARG A C 1
ATOM 842 O O . ARG A 1 107 ? 7.662 15.123 -2.952 1.00 90.38 107 ARG A O 1
ATOM 849 N N . ALA A 1 108 ? 7.355 17.290 -2.468 1.00 91.06 108 ALA A N 1
ATOM 850 C CA . ALA A 1 108 ? 8.770 17.621 -2.267 1.00 91.06 108 ALA A CA 1
ATOM 851 C C . ALA A 1 108 ? 9.326 17.215 -0.882 1.00 91.06 108 ALA A C 1
ATOM 853 O O . ALA A 1 108 ? 10.484 17.492 -0.573 1.00 91.06 108 ALA A O 1
ATOM 854 N N . SER A 1 109 ? 8.512 16.598 -0.021 1.00 95.19 109 SER A N 1
ATOM 855 C CA . SER A 1 109 ? 8.921 16.203 1.326 1.00 95.19 109 SER A CA 1
ATOM 856 C C . SER A 1 109 ? 9.976 15.095 1.309 1.00 95.19 109 SER A C 1
ATOM 858 O O . SER A 1 109 ? 9.993 14.217 0.448 1.00 95.19 109 SER A O 1
ATOM 860 N N . THR A 1 110 ? 10.833 15.083 2.331 1.00 95.38 110 THR A N 1
ATOM 861 C CA . THR A 1 110 ? 11.801 14.005 2.564 1.00 95.38 110 THR A CA 1
ATOM 862 C C . THR A 1 110 ? 11.186 12.762 3.212 1.00 95.38 110 THR A C 1
ATOM 864 O O . THR A 1 110 ? 11.889 11.750 3.328 1.00 95.38 110 THR A O 1
ATOM 867 N N . ALA A 1 111 ? 9.908 12.829 3.602 1.00 96.94 111 ALA A N 1
ATOM 868 C CA . ALA A 1 111 ? 9.147 11.731 4.185 1.00 96.94 111 ALA A CA 1
ATOM 869 C C . ALA A 1 111 ? 9.105 10.511 3.253 1.00 96.94 111 ALA A C 1
ATOM 871 O O . ALA A 1 111 ? 9.014 10.641 2.026 1.00 96.94 111 ALA A O 1
ATOM 872 N N . TRP A 1 112 ? 9.174 9.313 3.834 1.00 95.81 112 TRP A N 1
ATOM 873 C CA . TRP A 1 112 ? 9.246 8.075 3.059 1.00 95.81 112 TRP A CA 1
ATOM 874 C C . TRP A 1 112 ? 7.981 7.857 2.220 1.00 95.81 112 TRP A C 1
ATOM 876 O O . TRP A 1 112 ? 8.082 7.367 1.099 1.00 95.81 112 TRP A O 1
ATOM 886 N N . GLN A 1 113 ? 6.815 8.289 2.714 1.00 96.81 113 GLN A N 1
ATOM 887 C CA . GLN A 1 113 ? 5.521 8.175 2.042 1.00 96.81 113 GLN A CA 1
ATOM 888 C C . GLN A 1 113 ? 5.539 8.907 0.699 1.00 96.81 113 GLN A C 1
ATOM 890 O O . GLN A 1 113 ? 5.226 8.324 -0.338 1.00 96.81 113 GLN A O 1
ATOM 895 N N . ALA A 1 114 ? 5.958 10.178 0.713 1.00 96.69 114 ALA A N 1
ATOM 896 C CA . ALA A 1 114 ? 6.040 10.999 -0.490 1.00 96.69 114 ALA A CA 1
ATOM 897 C C . ALA A 1 114 ? 7.033 10.402 -1.494 1.00 96.69 114 ALA A C 1
ATOM 899 O O . ALA A 1 114 ? 6.694 10.234 -2.664 1.00 96.69 114 ALA A O 1
ATOM 900 N N . LYS A 1 115 ? 8.220 9.995 -1.023 1.00 97.25 115 LYS A N 1
ATOM 901 C CA . LYS A 1 115 ? 9.245 9.357 -1.862 1.00 97.25 115 LYS A CA 1
ATOM 902 C C . LYS A 1 115 ? 8.761 8.054 -2.493 1.00 97.25 115 LYS A C 1
ATOM 904 O O . LYS A 1 115 ? 8.997 7.837 -3.675 1.00 97.25 115 LYS A O 1
ATOM 909 N N . ALA A 1 116 ? 8.094 7.194 -1.726 1.00 96.75 116 ALA A N 1
ATOM 910 C CA . ALA A 1 116 ? 7.609 5.908 -2.210 1.00 96.75 116 ALA A CA 1
ATOM 911 C C . ALA A 1 116 ? 6.523 6.087 -3.278 1.00 96.75 116 ALA A C 1
ATOM 913 O O . ALA A 1 116 ? 6.597 5.470 -4.342 1.00 96.75 116 ALA A O 1
ATOM 914 N N . VAL A 1 117 ? 5.533 6.949 -3.018 1.00 97.06 117 VAL A N 1
ATOM 915 C CA . VAL A 1 117 ? 4.435 7.228 -3.957 1.00 97.06 117 VAL A CA 1
ATOM 916 C C . VAL A 1 117 ? 4.953 7.895 -5.233 1.00 97.06 117 VAL A C 1
ATOM 918 O O . VAL A 1 117 ? 4.567 7.489 -6.329 1.00 97.06 117 VAL A O 1
ATOM 921 N N . ASP A 1 118 ? 5.857 8.871 -5.113 1.00 95.44 118 ASP A N 1
ATOM 922 C CA . ASP A 1 118 ? 6.468 9.532 -6.270 1.00 95.44 118 ASP A CA 1
ATOM 923 C C . ASP A 1 118 ? 7.325 8.562 -7.096 1.00 95.44 118 ASP A C 1
ATOM 925 O O . ASP A 1 118 ? 7.175 8.504 -8.315 1.00 95.44 118 ASP A O 1
ATOM 929 N N . ALA A 1 119 ? 8.151 7.731 -6.449 1.00 95.50 119 ALA A N 1
ATOM 930 C CA . ALA A 1 119 ? 8.959 6.722 -7.134 1.00 95.50 119 ALA A CA 1
ATOM 931 C C . ALA A 1 119 ? 8.094 5.713 -7.905 1.00 95.50 119 ALA A C 1
ATOM 933 O O . ALA A 1 119 ? 8.403 5.393 -9.053 1.00 95.50 119 ALA A O 1
ATOM 934 N N . LEU A 1 120 ? 6.987 5.254 -7.310 1.00 95.88 120 LEU A N 1
ATOM 935 C CA . LEU A 1 120 ? 6.031 4.375 -7.982 1.00 95.88 120 LEU A CA 1
ATOM 936 C C . LEU A 1 120 ? 5.380 5.063 -9.190 1.00 95.88 120 LEU A C 1
ATOM 938 O O . LEU A 1 120 ? 5.284 4.460 -10.256 1.00 95.88 120 LEU A O 1
ATOM 942 N N . SER A 1 121 ? 4.952 6.320 -9.039 1.00 94.81 121 SER A N 1
ATOM 943 C CA . SER A 1 121 ? 4.349 7.081 -10.137 1.00 94.81 121 SER A CA 1
ATOM 944 C C . SER A 1 121 ? 5.334 7.315 -11.275 1.00 94.81 121 SER A C 1
ATOM 946 O O . SER A 1 121 ? 4.947 7.179 -12.429 1.00 94.81 121 SER A O 1
ATOM 948 N N . ARG A 1 122 ? 6.596 7.633 -10.972 1.00 94.25 122 ARG A N 1
ATOM 949 C CA . ARG A 1 122 ? 7.648 7.784 -11.983 1.00 94.25 122 ARG A CA 1
ATOM 950 C C . ARG A 1 122 ? 7.889 6.477 -12.725 1.00 94.25 122 ARG A C 1
ATOM 952 O O . ARG A 1 122 ? 7.876 6.481 -13.948 1.00 94.25 122 ARG A O 1
ATOM 959 N N . ALA A 1 123 ? 8.029 5.363 -12.004 1.00 93.69 123 ALA A N 1
ATOM 960 C CA . ALA A 1 123 ? 8.175 4.048 -12.626 1.00 93.69 123 ALA A CA 1
ATOM 961 C C . ALA A 1 123 ? 6.985 3.714 -13.542 1.00 93.69 123 ALA A C 1
ATOM 963 O O . ALA A 1 123 ? 7.177 3.191 -14.633 1.00 93.69 123 ALA A O 1
ATOM 964 N N . ALA A 1 124 ? 5.763 4.058 -13.132 1.00 93.25 124 ALA A N 1
ATOM 965 C CA . ALA A 1 124 ? 4.576 3.864 -13.955 1.00 93.25 124 ALA A CA 1
ATOM 966 C C . ALA A 1 124 ? 4.595 4.711 -15.237 1.00 93.25 124 ALA A C 1
ATOM 968 O O . ALA A 1 124 ? 4.277 4.186 -16.301 1.00 93.25 124 ALA A O 1
ATOM 969 N N . THR A 1 125 ? 5.026 5.974 -15.153 1.00 93.62 125 THR A N 1
ATOM 970 C CA . THR A 1 125 ? 5.188 6.857 -16.319 1.00 93.62 125 THR A CA 1
ATOM 971 C C . THR A 1 125 ? 6.208 6.308 -17.315 1.00 93.62 125 THR A C 1
ATOM 973 O O . THR A 1 125 ? 5.909 6.236 -18.502 1.00 93.62 125 THR A O 1
ATOM 976 N N . GLU A 1 126 ? 7.383 5.876 -16.846 1.00 92.12 126 GLU A N 1
ATOM 977 C CA . GLU A 1 126 ? 8.432 5.308 -17.713 1.00 92.12 126 GLU A CA 1
ATOM 978 C C . GLU A 1 126 ? 7.975 4.020 -18.420 1.00 92.12 126 GLU A C 1
ATOM 980 O O . GLU A 1 126 ? 8.453 3.684 -19.500 1.00 92.12 126 GLU A O 1
ATOM 985 N N . MET A 1 127 ? 7.029 3.291 -17.822 1.00 89.31 127 MET A N 1
ATOM 986 C CA . MET A 1 127 ? 6.483 2.042 -18.358 1.00 89.31 127 MET A CA 1
ATOM 987 C C . MET A 1 127 ? 5.169 2.220 -19.137 1.00 89.31 127 MET A C 1
ATOM 989 O O . MET A 1 127 ? 4.517 1.221 -19.449 1.00 89.31 127 MET A O 1
ATOM 993 N N . ASP A 1 128 ? 4.760 3.462 -19.419 1.00 90.81 128 ASP A N 1
ATOM 994 C CA . ASP A 1 128 ? 3.486 3.798 -20.075 1.00 90.81 128 ASP A CA 1
ATOM 995 C C . ASP A 1 128 ? 2.271 3.116 -19.404 1.00 90.81 128 ASP A C 1
ATOM 997 O O . ASP A 1 128 ? 1.335 2.603 -20.029 1.00 90.81 128 ASP A O 1
ATOM 1001 N N . VAL A 1 129 ? 2.305 3.052 -18.069 1.00 90.31 129 VAL A N 1
ATOM 1002 C CA . VAL A 1 129 ? 1.191 2.574 -17.253 1.00 90.31 129 VAL A CA 1
ATOM 1003 C C . VAL A 1 129 ? 0.350 3.772 -16.846 1.00 90.31 129 VAL A C 1
ATOM 1005 O O . VAL A 1 129 ? 0.782 4.616 -16.063 1.00 90.31 129 VAL A O 1
ATOM 1008 N N . GLY A 1 130 ? -0.885 3.824 -17.348 1.00 86.19 130 GLY A N 1
ATOM 1009 C CA . GLY A 1 130 ? -1.846 4.855 -16.969 1.00 86.19 130 GLY A CA 1
ATOM 1010 C C . GLY A 1 130 ? -2.131 4.835 -15.466 1.00 86.19 130 GLY A C 1
ATOM 1011 O O . GLY A 1 130 ? -2.689 3.866 -14.950 1.00 86.19 130 GLY A O 1
ATOM 1012 N N . MET A 1 131 ? -1.766 5.921 -14.784 1.00 87.50 131 MET A N 1
ATOM 1013 C CA . MET A 1 131 ? -1.982 6.131 -13.354 1.00 87.50 131 MET A CA 1
ATOM 1014 C C . MET A 1 131 ? -2.782 7.409 -13.101 1.00 87.50 131 MET A C 1
ATOM 1016 O O . MET A 1 131 ? -2.695 8.348 -13.896 1.00 87.50 131 MET A O 1
ATOM 1020 N N . PRO A 1 132 ? -3.535 7.488 -11.989 1.00 86.56 132 PRO A N 1
ATOM 1021 C CA . PRO A 1 132 ? -4.149 8.739 -11.569 1.00 86.56 132 PRO A CA 1
ATOM 1022 C C . PRO A 1 132 ? -3.095 9.831 -11.364 1.00 86.56 132 PRO A C 1
ATOM 1024 O O . PRO A 1 132 ? -1.996 9.565 -10.872 1.00 86.56 132 PRO A O 1
ATOM 1027 N N . VAL A 1 133 ? -3.454 11.074 -11.690 1.00 89.56 133 VAL A N 1
ATOM 1028 C CA . VAL A 1 133 ? -2.616 12.235 -11.373 1.00 89.56 133 VAL A CA 1
ATOM 1029 C C . VAL A 1 133 ? -2.460 12.323 -9.859 1.00 89.56 133 VAL A C 1
ATOM 1031 O O . VAL A 1 133 ? -3.448 12.324 -9.121 1.00 89.56 133 VAL A O 1
ATOM 1034 N N . LEU A 1 134 ? -1.211 12.386 -9.398 1.00 92.62 134 LEU A N 1
ATOM 1035 C CA . LEU A 1 134 ? -0.926 12.490 -7.976 1.00 92.62 134 LEU A CA 1
ATOM 1036 C C . LEU A 1 134 ? -1.415 13.839 -7.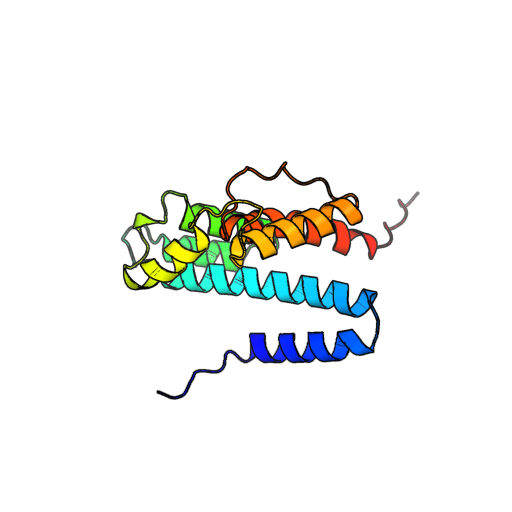412 1.00 92.62 134 LEU A C 1
ATOM 1038 O O . LEU A 1 134 ? -1.154 14.879 -8.022 1.00 92.62 134 LEU A O 1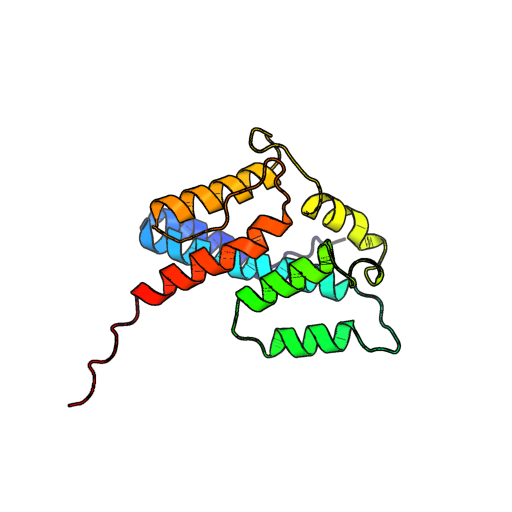
ATOM 1042 N N . PRO A 1 135 ? -2.073 13.843 -6.239 1.00 94.00 135 PRO A N 1
ATOM 1043 C CA . PRO A 1 135 ? -2.453 15.073 -5.552 1.00 94.00 135 PRO A CA 1
ATOM 1044 C C . PRO A 1 135 ? -1.237 15.797 -4.952 1.00 94.00 135 PRO A C 1
ATOM 1046 O O . PRO A 1 135 ? -0.139 15.249 -4.858 1.00 94.00 135 PRO A O 1
ATOM 1049 N N . GLU A 1 136 ? -1.441 17.034 -4.492 1.00 91.94 136 GLU A N 1
ATOM 1050 C CA . GLU A 1 136 ? -0.390 17.842 -3.849 1.00 91.94 136 GLU A CA 1
ATOM 1051 C C . GLU A 1 136 ? 0.131 17.208 -2.545 1.00 91.94 136 GLU A C 1
ATOM 1053 O O . GLU A 1 136 ? 1.327 17.276 -2.237 1.00 91.94 136 GLU A O 1
ATOM 1058 N N . ARG A 1 137 ? -0.772 16.563 -1.792 1.00 95.38 137 ARG A N 1
ATOM 1059 C CA . ARG A 1 137 ? -0.458 15.822 -0.567 1.00 95.38 137 ARG A CA 1
ATOM 1060 C C . ARG A 1 137 ? -0.505 14.323 -0.824 1.00 95.38 137 ARG A C 1
ATOM 1062 O O . ARG A 1 137 ? -1.549 13.779 -1.165 1.00 95.38 137 ARG A O 1
ATOM 1069 N N . LEU A 1 138 ? 0.625 13.666 -0.609 1.00 96.19 138 LEU A N 1
ATOM 1070 C CA . LEU A 1 138 ? 0.803 12.232 -0.777 1.00 96.19 138 LEU A CA 1
ATOM 1071 C C . LEU A 1 138 ? 0.676 11.524 0.568 1.00 96.19 138 LEU A C 1
ATOM 1073 O O . LEU A 1 138 ? 1.235 11.973 1.568 1.00 96.19 138 LEU A O 1
ATOM 1077 N N . HIS A 1 139 ? -0.033 10.402 0.565 1.00 96.31 139 HIS A N 1
ATOM 1078 C CA . HIS A 1 139 ? -0.246 9.557 1.735 1.00 96.31 139 HIS A CA 1
ATOM 1079 C C . HIS A 1 139 ? 0.350 8.172 1.478 1.00 96.31 139 HIS A C 1
ATOM 1081 O O . HIS A 1 139 ? 0.307 7.688 0.346 1.00 96.31 139 HIS A O 1
ATOM 1087 N N . GLY A 1 140 ? 0.867 7.508 2.514 1.00 96.19 140 GLY A N 1
ATOM 1088 C CA . GLY A 1 140 ? 1.494 6.188 2.373 1.00 96.19 140 GLY A CA 1
ATOM 1089 C C . GLY A 1 140 ? 0.553 5.142 1.765 1.00 96.19 140 GLY A C 1
ATOM 1090 O O . GLY A 1 140 ? 0.963 4.370 0.898 1.00 96.19 140 GLY A O 1
ATOM 1091 N N . TRP A 1 141 ? -0.735 5.175 2.129 1.00 95.69 141 TRP A N 1
ATOM 1092 C CA . TRP A 1 141 ? -1.739 4.256 1.580 1.00 95.69 141 TRP A CA 1
ATOM 1093 C C . TRP A 1 141 ? -1.883 4.344 0.048 1.00 95.69 141 TRP A C 1
ATOM 1095 O O . TRP A 1 141 ? -2.212 3.343 -0.593 1.00 95.69 141 TRP A O 1
ATOM 1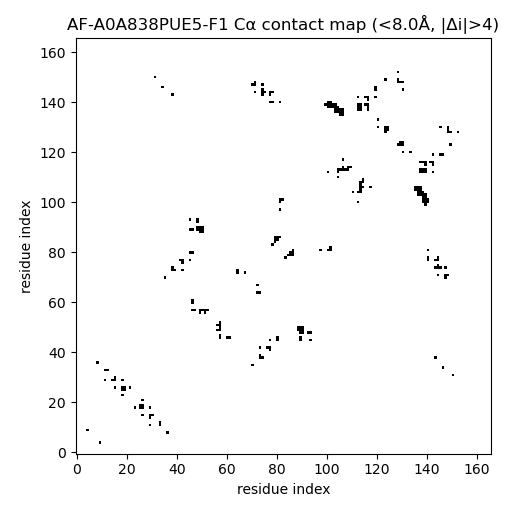105 N N . MET A 1 142 ? -1.598 5.506 -0.562 1.00 96.06 142 MET A N 1
ATOM 1106 C CA . MET A 1 142 ? -1.719 5.699 -2.013 1.00 96.06 142 MET A CA 1
ATOM 1107 C C . MET A 1 142 ? -0.773 4.785 -2.783 1.00 96.06 142 MET A C 1
ATOM 1109 O O . MET A 1 142 ? -1.118 4.353 -3.877 1.00 96.06 142 MET A O 1
ATOM 1113 N N . TRP A 1 143 ? 0.389 4.448 -2.214 1.00 97.00 143 TRP A N 1
ATOM 1114 C CA . TRP A 1 143 ? 1.324 3.518 -2.841 1.00 97.00 143 TRP A CA 1
ATOM 1115 C C . TRP A 1 143 ? 0.655 2.160 -3.083 1.00 97.00 143 TRP A C 1
ATOM 1117 O O . TRP A 1 143 ? 0.702 1.636 -4.191 1.00 97.00 143 TRP A O 1
ATOM 1127 N N . PHE A 1 144 ? -0.058 1.637 -2.084 1.00 96.50 144 PHE A N 1
ATOM 1128 C CA . PHE A 1 144 ? -0.744 0.347 -2.161 1.00 96.50 144 PHE A CA 1
ATOM 1129 C C . PHE A 1 144 ? -1.983 0.375 -3.060 1.00 96.50 144 PHE A C 1
ATOM 1131 O O . PHE A 1 144 ? -2.285 -0.623 -3.710 1.00 96.50 144 PHE A O 1
ATOM 1138 N N . ALA A 1 145 ? -2.692 1.506 -3.122 1.00 93.56 145 ALA A N 1
ATOM 1139 C CA . ALA A 1 145 ? -3.809 1.684 -4.050 1.00 93.56 145 ALA A CA 1
ATOM 1140 C C . ALA A 1 145 ? -3.333 1.689 -5.515 1.00 93.56 145 ALA A C 1
ATOM 1142 O O . ALA A 1 145 ? -3.992 1.145 -6.400 1.00 93.56 145 ALA A O 1
ATOM 1143 N N . ASN A 1 146 ? -2.154 2.263 -5.753 1.00 94.38 146 ASN A N 1
ATOM 1144 C CA . ASN A 1 146 ? -1.593 2.495 -7.078 1.00 94.38 146 ASN A CA 1
ATOM 1145 C C . ASN A 1 146 ? -0.732 1.329 -7.598 1.00 94.38 146 ASN A C 1
ATOM 1147 O O . ASN A 1 146 ? -0.713 1.045 -8.796 1.00 94.38 146 ASN A O 1
ATOM 1151 N N . PHE A 1 147 ? -0.039 0.617 -6.710 1.00 95.88 147 PHE A N 1
ATOM 1152 C CA . PHE A 1 147 ? 0.878 -0.474 -7.048 1.00 95.88 147 PHE A CA 1
ATOM 1153 C C . PHE A 1 147 ? 0.267 -1.584 -7.936 1.00 95.88 147 PHE A C 1
ATOM 1155 O O . PHE A 1 147 ? 0.936 -2.026 -8.879 1.00 95.88 147 PHE A O 1
ATOM 1162 N N . PRO A 1 148 ? -0.995 -2.020 -7.726 1.00 94.12 148 PRO A N 1
ATOM 1163 C CA . PRO A 1 148 ? -1.646 -3.017 -8.570 1.00 94.12 148 PRO A CA 1
ATOM 1164 C C . PRO A 1 148 ? -1.639 -2.690 -10.064 1.00 94.12 148 PRO A C 1
ATOM 1166 O O . PRO A 1 148 ? -1.487 -3.605 -10.873 1.00 94.12 148 PRO A O 1
ATOM 1169 N N . ALA A 1 149 ? -1.787 -1.418 -10.442 1.00 92.44 149 ALA A N 1
ATOM 1170 C CA . ALA A 1 149 ? -1.808 -1.012 -11.843 1.00 92.44 149 ALA A CA 1
ATOM 1171 C C . ALA A 1 149 ? -0.449 -1.264 -12.518 1.00 92.44 149 ALA A C 1
ATOM 1173 O O . ALA A 1 149 ? -0.400 -1.927 -13.559 1.00 92.44 149 ALA A O 1
ATOM 1174 N N . LEU A 1 150 ? 0.652 -0.858 -11.871 1.00 92.62 150 LEU A N 1
ATOM 1175 C CA . LEU A 1 150 ? 2.013 -1.144 -12.336 1.00 92.62 150 LEU A CA 1
ATOM 1176 C C . LEU A 1 150 ? 2.259 -2.655 -12.446 1.00 92.62 150 LEU A C 1
ATOM 1178 O O . LEU A 1 150 ? 2.692 -3.152 -13.486 1.00 92.62 150 LEU A O 1
ATOM 1182 N N . ARG A 1 151 ? 1.937 -3.414 -11.394 1.00 92.00 151 ARG A N 1
ATOM 1183 C CA . ARG A 1 151 ? 2.161 -4.868 -11.345 1.00 92.00 151 ARG A CA 1
ATOM 1184 C C . ARG A 1 151 ? 1.358 -5.619 -12.409 1.00 92.00 151 ARG A C 1
ATOM 1186 O O . ARG A 1 151 ? 1.875 -6.541 -13.041 1.00 92.00 151 ARG A O 1
ATOM 1193 N N . ASN A 1 152 ? 0.083 -5.279 -12.590 1.00 90.06 152 ASN A N 1
ATOM 1194 C CA . ASN A 1 152 ? -0.805 -6.004 -13.501 1.00 90.06 152 ASN A CA 1
ATOM 1195 C C . ASN A 1 152 ? -0.469 -5.741 -14.967 1.00 90.06 152 ASN A C 1
ATOM 1197 O O . ASN A 1 152 ? -0.549 -6.663 -15.778 1.00 90.06 152 ASN A O 1
ATOM 1201 N N . ARG A 1 153 ? -0.050 -4.517 -15.304 1.00 84.69 153 ARG A N 1
ATOM 1202 C CA . ARG A 1 153 ? 0.364 -4.188 -16.670 1.00 84.69 153 ARG A CA 1
ATOM 1203 C C . ARG A 1 153 ? 1.616 -4.962 -17.078 1.00 84.69 153 ARG A C 1
ATOM 1205 O O . ARG A 1 153 ? 1.704 -5.452 -18.195 1.00 84.69 153 ARG A O 1
ATOM 1212 N N . THR A 1 154 ? 2.541 -5.140 -16.144 1.00 79.25 154 THR A N 1
ATOM 1213 C CA . THR A 1 154 ? 3.889 -5.651 -16.416 1.00 79.25 154 THR A CA 1
ATOM 1214 C C . THR A 1 154 ? 3.985 -7.174 -16.379 1.00 79.25 154 THR A C 1
ATOM 1216 O O . THR A 1 154 ? 4.699 -7.758 -17.188 1.00 79.25 154 THR A O 1
ATOM 1219 N N . ARG A 1 155 ? 3.177 -7.860 -15.558 1.00 66.81 155 ARG A N 1
ATOM 1220 C CA . ARG A 1 155 ? 3.068 -9.334 -15.601 1.00 66.81 155 ARG A CA 1
ATOM 1221 C C . ARG A 1 155 ? 2.308 -9.874 -16.821 1.00 66.81 155 ARG A C 1
ATOM 1223 O O . ARG A 1 155 ? 2.444 -11.051 -17.140 1.00 66.81 155 ARG A O 1
ATOM 1230 N N . GLY A 1 156 ? 1.541 -9.037 -17.525 1.00 51.38 156 GLY A N 1
ATOM 1231 C CA . GLY A 1 156 ? 0.817 -9.426 -18.742 1.00 51.38 156 GLY A CA 1
ATOM 1232 C C . GLY A 1 156 ? 1.696 -9.573 -19.991 1.00 51.38 156 GLY A C 1
ATOM 1233 O O . GLY A 1 156 ? 1.302 -10.257 -20.929 1.00 51.38 156 GLY A O 1
ATOM 1234 N N . HIS A 1 157 ? 2.897 -8.988 -20.006 1.00 51.41 157 HIS A N 1
ATOM 1235 C CA . HIS A 1 157 ? 3.782 -8.998 -21.178 1.00 51.41 157 HIS A CA 1
ATOM 1236 C C . HIS A 1 157 ? 4.612 -10.286 -21.342 1.00 51.41 157 HIS A C 1
ATOM 1238 O O . HIS A 1 157 ? 5.299 -10.437 -22.347 1.00 51.41 157 HIS A O 1
ATOM 1244 N N . GLY A 1 158 ? 4.521 -11.231 -20.397 1.00 41.56 158 GLY A N 1
ATOM 1245 C CA . GLY A 1 158 ? 5.208 -12.529 -20.454 1.00 41.56 158 GLY A CA 1
ATOM 1246 C C . GLY A 1 158 ? 4.347 -13.710 -20.916 1.00 41.56 158 GLY A C 1
ATOM 1247 O O . GLY A 1 158 ? 4.860 -14.819 -21.024 1.00 41.56 158 GLY A O 1
ATOM 1248 N N . THR A 1 159 ? 3.050 -13.511 -21.184 1.00 36.94 159 THR A N 1
ATOM 1249 C CA . THR A 1 159 ? 2.210 -14.561 -21.787 1.00 36.94 159 THR A CA 1
ATOM 1250 C C . THR A 1 159 ? 2.066 -14.282 -23.282 1.00 36.94 159 THR A C 1
ATOM 1252 O O . THR A 1 159 ? 1.453 -13.277 -23.648 1.00 36.94 159 THR A O 1
ATOM 1255 N N . PRO A 1 160 ? 2.606 -15.136 -24.177 1.00 36.34 160 PRO A N 1
ATOM 1256 C CA . PRO A 1 160 ? 2.181 -15.107 -25.565 1.00 36.34 160 PRO A CA 1
ATOM 1257 C C . PRO A 1 160 ? 0.664 -15.292 -25.562 1.00 36.34 160 PRO A C 1
ATOM 1259 O O . PRO A 1 160 ? 0.162 -16.252 -24.973 1.00 36.34 160 PRO A O 1
ATOM 1262 N N . ARG A 1 161 ? -0.082 -14.368 -26.178 1.00 41.41 161 ARG A N 1
ATOM 1263 C CA . ARG A 1 161 ? -1.494 -14.629 -26.475 1.00 41.41 161 ARG A CA 1
ATOM 1264 C C . ARG A 1 161 ? -1.525 -15.942 -27.263 1.00 41.41 161 ARG A C 1
ATOM 1266 O O . ARG A 1 161 ? -0.867 -15.987 -28.306 1.00 41.41 161 ARG A O 1
ATOM 1273 N N . PRO A 1 162 ? -2.220 -16.998 -26.800 1.00 45.72 162 PRO A N 1
ATOM 1274 C CA . PRO A 1 162 ? -2.422 -18.156 -27.652 1.00 45.72 162 PRO A CA 1
ATOM 1275 C C . PRO A 1 162 ? -3.091 -17.647 -28.928 1.00 45.72 162 PRO A C 1
ATOM 1277 O O . PRO A 1 162 ? -4.039 -16.858 -28.863 1.00 45.72 162 PRO A O 1
ATOM 1280 N N . ALA A 1 163 ? -2.523 -18.015 -30.076 1.00 40.78 163 ALA A N 1
ATOM 1281 C CA . ALA A 1 163 ? -3.096 -17.669 -31.364 1.00 40.78 163 ALA A CA 1
ATOM 1282 C C . ALA A 1 163 ? -4.576 -18.091 -31.369 1.00 40.78 163 ALA A C 1
ATOM 1284 O O . ALA A 1 163 ? -4.894 -19.164 -30.842 1.00 40.78 163 ALA A O 1
ATOM 1285 N N . PRO A 1 164 ? -5.493 -17.267 -31.906 1.00 49.75 164 PRO A N 1
ATOM 1286 C CA . PRO A 1 164 ? -6.867 -17.708 -32.077 1.00 49.75 164 PRO A CA 1
ATOM 1287 C C . PRO A 1 164 ? -6.849 -18.980 -32.932 1.00 49.75 164 PRO A C 1
ATOM 1289 O O . PRO A 1 164 ? -6.248 -18.990 -34.006 1.00 49.75 164 PRO A O 1
ATOM 1292 N N . CYS A 1 165 ? -7.455 -20.057 -32.427 1.00 49.69 165 CYS A N 1
ATOM 1293 C CA . CYS A 1 165 ? -7.696 -21.249 -33.232 1.00 49.69 165 CYS A CA 1
ATOM 1294 C C . CYS A 1 165 ? -8.600 -20.832 -34.399 1.00 49.69 165 CYS A C 1
ATOM 1296 O O . CYS A 1 165 ? -9.688 -20.304 -34.159 1.00 49.69 165 CYS A O 1
ATOM 1298 N N . GLN A 1 166 ? -8.100 -20.998 -35.624 1.00 47.00 166 GLN A N 1
ATOM 1299 C CA . GLN A 1 166 ? -8.902 -20.937 -36.845 1.00 47.00 166 GLN A CA 1
ATOM 1300 C C . GLN A 1 166 ? -9.605 -22.272 -37.061 1.00 47.00 166 GLN A C 1
ATOM 1302 O O . GLN A 1 166 ? -8.980 -23.310 -36.738 1.00 47.00 166 GLN A O 1
#

Nearest PDB structures (foldseek):
  2fmm-assembly1_E-2  TM=3.438E-01  e=9.359E+00  Homo sapiens

Solvent-accessible surface area (backbone atoms only — not comparable to full-atom values): 9521 Å² total; per-residue (Å²): 128,83,81,80,75,60,59,72,58,56,56,48,50,55,48,43,63,53,21,70,75,72,37,73,67,53,28,50,55,44,49,50,52,45,52,53,51,51,49,51,51,55,39,50,54,55,51,71,37,36,54,92,49,98,82,40,57,44,59,52,50,53,57,49,60,76,69,55,89,51,64,54,58,53,20,50,52,41,47,36,42,71,78,39,86,48,41,80,46,42,42,76,87,50,50,64,62,46,46,60,32,60,44,70,32,48,62,89,41,90,49,66,37,15,49,51,36,50,52,52,51,51,54,22,56,79,66,74,41,91,69,81,82,79,64,69,57,29,29,33,54,52,36,47,57,51,45,36,56,52,49,56,62,60,65,55,76,77,56,80,76,76,74,81,85,128

pLDDT: mean 88.18, std 14.1, range [36.34, 97.25]

Secondary structure (DSSP, 8-state):
------HHHHHHHHHHHHHHHH-HHHHHHHHHHHHHHHHHHHHHHHHHTBPP-TT-HHHHHHHHHHH---HHHHHHHHHHHHTSGGGGGB-GGGHHHHHHHH--EETT--SHHHHHHHHHHHHHHHTT---PPPPSEE-HHHHHHHHHHHHHHHHGGGSPPPPPP-

Sequence (166 aa):
MPSASLRPLEDMQRRLDGARHDSDVALFYDLLGYGELLTKLVVLALVAAIEDDDRQQRYRLEYHLVRTHSIGTWGAVLHDLVTGRLRSALREEAGAELAELTAGHQRASTAWQAKAVDALSRAATEMDVGMPVLPERLHGWMWFANFPALRNRTRGHGTPRPAPCQ

Foldseek 3Di:
DPPPDPVVLVVLVVQLVVQVVVDPVSNVVSVLVNLLVVLVVLLVVLLVQFDQDPVRPSVVVVVVVVPDPALLVSLVSLCCCLPHDRVVRGDPVCVVVSCQQAPWDFCPDPRPQSVLLVVLVVLCVVVVQDFDDDDRTGGNSVNSNGSRSVSVVVVVVPDDDPPPDD